Protein AF-A0A538FZG3-F1 (afdb_monomer_lite)

Structure (mmCIF, N/CA/C/O backbone):
data_AF-A0A538FZG3-F1
#
_entry.id   AF-A0A538FZG3-F1
#
loop_
_atom_site.group_PDB
_atom_site.id
_atom_site.type_symbol
_atom_site.label_atom_id
_atom_site.label_alt_id
_atom_site.label_comp_id
_atom_site.label_asym_id
_atom_site.label_entity_id
_atom_site.label_seq_id
_atom_site.pdbx_PDB_ins_code
_atom_site.Cartn_x
_atom_site.Cartn_y
_atom_site.Cartn_z
_atom_site.occupancy
_atom_site.B_iso_or_equiv
_atom_site.auth_seq_id
_atom_site.auth_comp_id
_atom_site.auth_asym_id
_atom_site.auth_atom_id
_atom_site.pdbx_PDB_model_num
ATOM 1 N N . MET A 1 1 ? -12.411 -1.415 14.608 1.00 64.12 1 MET A N 1
ATOM 2 C CA . MET A 1 1 ? -12.842 -2.679 13.940 1.00 64.12 1 MET A CA 1
ATOM 3 C C . MET A 1 1 ? -12.489 -3.867 14.837 1.00 64.12 1 MET A C 1
ATOM 5 O O . MET A 1 1 ? -11.508 -3.760 15.554 1.00 64.12 1 MET A O 1
ATOM 9 N N . LYS A 1 2 ? -13.262 -4.971 14.871 1.00 76.75 2 LYS A N 1
ATOM 10 C CA . LYS A 1 2 ? -12.843 -6.173 15.635 1.00 76.75 2 LYS A CA 1
ATOM 11 C C . LYS A 1 2 ? -11.538 -6.731 15.043 1.00 76.75 2 LYS A C 1
ATOM 13 O O . LYS A 1 2 ? -11.378 -6.663 13.828 1.00 76.75 2 LYS A O 1
ATOM 18 N N . GLY A 1 3 ? -10.659 -7.302 15.873 1.00 81.69 3 GLY A N 1
ATOM 19 C CA . GLY A 1 3 ? -9.331 -7.783 15.456 1.00 81.69 3 GLY A CA 1
ATOM 20 C C . GLY A 1 3 ? -9.338 -8.670 14.204 1.00 81.69 3 GLY A C 1
ATOM 21 O O . GLY A 1 3 ? -8.579 -8.402 13.280 1.00 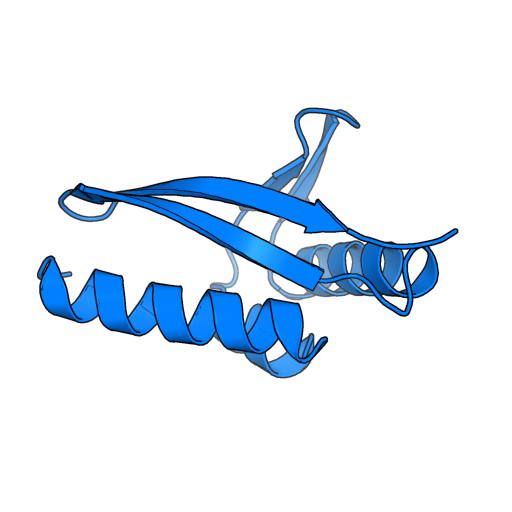81.69 3 GLY A O 1
ATOM 22 N N . ASP A 1 4 ? -10.255 -9.637 14.124 1.00 87.38 4 ASP A N 1
ATOM 23 C CA . ASP A 1 4 ? -10.344 -10.556 12.977 1.00 87.38 4 ASP A CA 1
ATOM 24 C C . ASP A 1 4 ? -10.735 -9.842 11.672 1.00 87.38 4 ASP A C 1
ATOM 26 O O . ASP A 1 4 ? -10.143 -10.077 10.625 1.00 87.38 4 ASP A O 1
ATOM 30 N N . ALA A 1 5 ? -11.671 -8.891 11.729 1.00 91.50 5 ALA A N 1
ATOM 31 C CA . ALA A 1 5 ? -12.063 -8.116 10.550 1.00 91.50 5 ALA A CA 1
ATOM 32 C C . ALA A 1 5 ? -10.937 -7.175 10.078 1.00 91.50 5 ALA A C 1
ATOM 34 O O . ALA A 1 5 ? -10.788 -6.924 8.884 1.00 91.50 5 ALA A O 1
ATOM 35 N N . LEU A 1 6 ? -10.123 -6.663 11.010 1.00 94.12 6 LEU A N 1
ATOM 36 C CA . LEU A 1 6 ? -8.953 -5.852 10.674 1.00 94.12 6 LEU A CA 1
ATOM 37 C C . LEU A 1 6 ? -7.831 -6.712 10.069 1.00 94.12 6 LEU A C 1
ATOM 39 O O . LEU A 1 6 ? -7.146 -6.243 9.163 1.00 94.12 6 LEU A O 1
ATOM 43 N N . GLN A 1 7 ? -7.678 -7.963 10.515 1.00 94.06 7 GLN A N 1
ATOM 44 C CA . GLN A 1 7 ? -6.780 -8.940 9.889 1.00 94.06 7 GLN A CA 1
ATOM 45 C C . GLN A 1 7 ? -7.173 -9.169 8.428 1.00 94.06 7 GLN A C 1
ATOM 47 O O . GLN A 1 7 ? -6.362 -8.914 7.544 1.00 94.06 7 GLN A O 1
ATOM 52 N N . GLU A 1 8 ? -8.434 -9.526 8.171 1.00 95.12 8 GLU A N 1
ATOM 53 C CA . GLU A 1 8 ? -8.944 -9.762 6.812 1.00 95.12 8 GLU A CA 1
ATOM 54 C C . GLU A 1 8 ? -8.783 -8.538 5.897 1.00 95.12 8 GLU A C 1
ATOM 56 O O . GLU A 1 8 ? -8.450 -8.664 4.716 1.00 95.12 8 GLU A O 1
ATOM 61 N N . PHE A 1 9 ? -9.013 -7.336 6.433 1.00 96.38 9 PHE A N 1
ATOM 62 C CA . PHE A 1 9 ? -8.821 -6.096 5.687 1.00 96.38 9 PHE A CA 1
ATOM 63 C C . PHE A 1 9 ? -7.357 -5.894 5.283 1.00 96.38 9 PHE A C 1
ATOM 65 O O . PHE A 1 9 ? -7.079 -5.567 4.129 1.00 96.38 9 PHE A O 1
ATOM 72 N N . ILE A 1 10 ? -6.422 -6.107 6.211 1.00 96.75 10 ILE A N 1
ATOM 73 C CA . ILE A 1 10 ? -4.995 -5.947 5.928 1.00 96.75 10 ILE A CA 1
ATOM 74 C C . ILE A 1 10 ? -4.453 -7.057 5.025 1.00 96.75 10 ILE A C 1
ATOM 76 O O . ILE A 1 10 ? -3.591 -6.779 4.195 1.00 96.75 10 ILE A O 1
ATOM 80 N N . ASP A 1 11 ? -4.978 -8.277 5.107 1.00 96.44 11 ASP A N 1
ATOM 81 C CA . ASP A 1 11 ? -4.593 -9.348 4.184 1.00 96.44 11 ASP A CA 1
ATOM 82 C C . ASP A 1 11 ? -4.967 -8.982 2.742 1.00 96.44 11 ASP A C 1
ATOM 84 O O . ASP A 1 11 ? -4.119 -9.018 1.853 1.00 96.44 11 ASP A O 1
ATOM 88 N N . ARG A 1 12 ? -6.184 -8.467 2.524 1.00 98.12 12 ARG A N 1
ATOM 89 C CA . ARG A 1 12 ? -6.582 -7.910 1.220 1.00 98.12 12 ARG A CA 1
ATOM 90 C C . ARG A 1 12 ? -5.723 -6.727 0.779 1.00 98.12 12 ARG A C 1
ATOM 92 O O . ARG A 1 12 ? -5.475 -6.566 -0.415 1.00 98.12 12 ARG A O 1
ATOM 99 N N . TYR A 1 13 ? -5.305 -5.879 1.716 1.00 98.25 13 TYR A N 1
ATOM 100 C CA . TYR A 1 13 ? -4.421 -4.754 1.423 1.00 98.25 13 TYR A CA 1
ATOM 101 C C . TYR A 1 13 ? -3.051 -5.236 0.931 1.00 98.25 13 TYR A C 1
ATOM 103 O O . TYR A 1 13 ? -2.563 -4.760 -0.093 1.00 98.25 13 TYR A O 1
ATOM 111 N N . ASN A 1 14 ? -2.476 -6.240 1.591 1.00 98.12 14 ASN A N 1
ATOM 112 C CA . ASN A 1 14 ? -1.227 -6.877 1.176 1.00 98.12 14 ASN A CA 1
ATOM 113 C C . ASN A 1 14 ? -1.337 -7.562 -0.189 1.00 98.12 14 ASN A C 1
ATOM 115 O O . ASN A 1 14 ? -0.427 -7.438 -1.011 1.00 98.12 14 ASN A O 1
ATOM 119 N N . ASP A 1 15 ? -2.449 -8.251 -0.449 1.00 98.44 15 ASP A N 1
ATOM 120 C CA . ASP A 1 15 ? -2.699 -8.886 -1.743 1.00 98.44 15 ASP A CA 1
ATOM 121 C C . ASP A 1 15 ? -2.728 -7.849 -2.873 1.00 98.44 15 ASP A C 1
ATOM 123 O O . ASP A 1 15 ? -2.116 -8.061 -3.919 1.00 98.44 15 ASP A O 1
ATOM 127 N N . ALA A 1 16 ? -3.361 -6.691 -2.651 1.00 98.75 16 ALA A N 1
ATOM 128 C CA . ALA A 1 16 ? -3.392 -5.602 -3.628 1.00 98.75 16 ALA A CA 1
ATOM 129 C C . ALA A 1 16 ? -1.992 -5.021 -3.904 1.00 98.75 16 ALA A C 1
ATOM 131 O O . ALA A 1 16 ? -1.650 -4.761 -5.058 1.00 98.75 16 ALA A O 1
ATOM 132 N N . TRP A 1 17 ? -1.152 -4.887 -2.870 1.00 98.50 17 TRP A N 1
ATOM 133 C CA . TRP A 1 17 ? 0.257 -4.505 -3.031 1.00 98.50 17 TRP A CA 1
ATOM 134 C C . TRP A 1 17 ? 1.050 -5.511 -3.856 1.00 98.50 17 TRP A C 1
ATOM 136 O O . TRP A 1 17 ? 1.773 -5.106 -4.761 1.00 98.50 17 TRP A O 1
ATOM 146 N N . ASN A 1 18 ? 0.894 -6.807 -3.595 1.00 98.38 18 ASN A N 1
ATOM 147 C CA . ASN A 1 18 ? 1.588 -7.854 -4.345 1.00 98.38 18 ASN A CA 1
ATOM 148 C C . ASN A 1 18 ? 1.057 -8.041 -5.774 1.00 98.38 18 ASN A C 1
ATOM 150 O O . ASN A 1 18 ? 1.806 -8.486 -6.640 1.00 98.38 18 ASN A O 1
ATOM 154 N N . ALA A 1 19 ? -0.201 -7.682 -6.035 1.00 98.38 19 ALA A N 1
ATOM 155 C CA . ALA A 1 19 ? -0.797 -7.664 -7.371 1.00 98.38 19 ALA A CA 1
ATOM 156 C C . ALA A 1 19 ? -0.505 -6.373 -8.162 1.00 98.38 19 ALA A C 1
ATOM 158 O O . ALA A 1 19 ? -0.909 -6.268 -9.319 1.00 98.38 19 ALA A O 1
ATOM 159 N N . HIS A 1 20 ? 0.164 -5.394 -7.541 1.00 98.44 20 HIS A N 1
ATOM 160 C CA . HIS A 1 20 ? 0.406 -4.050 -8.084 1.00 98.44 20 HIS A CA 1
ATOM 161 C C . HIS A 1 20 ? -0.890 -3.318 -8.476 1.00 98.44 20 HIS A C 1
ATOM 163 O O . HIS A 1 20 ? -0.911 -2.468 -9.369 1.00 98.44 20 HIS A O 1
ATOM 169 N N . ASP A 1 21 ? -1.988 -3.626 -7.784 1.00 98.75 21 ASP A N 1
ATOM 170 C CA . ASP A 1 21 ? -3.307 -3.055 -8.045 1.00 98.75 21 ASP A CA 1
ATOM 171 C C . ASP A 1 21 ? -3.476 -1.739 -7.274 1.00 98.75 21 ASP A C 1
ATOM 173 O O . ASP A 1 21 ? -4.014 -1.680 -6.164 1.00 98.75 21 ASP A O 1
ATOM 177 N N . VAL A 1 22 ? -2.975 -0.658 -7.875 1.00 98.62 22 VAL A N 1
ATOM 178 C CA . VAL A 1 22 ? -3.034 0.692 -7.294 1.00 98.62 22 VAL A CA 1
ATOM 179 C C . VAL A 1 22 ? -4.470 1.128 -7.022 1.00 98.62 22 VAL A C 1
ATOM 181 O O . VAL A 1 22 ? -4.731 1.774 -6.008 1.00 98.62 22 VAL A O 1
ATOM 184 N N . GLU A 1 23 ? -5.406 0.780 -7.902 1.00 98.50 23 GLU A N 1
ATOM 185 C CA . GLU A 1 23 ? -6.802 1.186 -7.752 1.00 98.50 23 GLU A CA 1
ATOM 186 C C . GLU A 1 23 ? -7.442 0.483 -6.550 1.00 98.50 23 GLU A C 1
ATOM 188 O O . GLU A 1 23 ? -8.110 1.137 -5.743 1.00 98.50 23 GLU A O 1
ATOM 193 N N . ALA A 1 24 ? -7.167 -0.812 -6.354 1.00 98.62 24 ALA A N 1
ATOM 194 C CA . ALA A 1 24 ? -7.600 -1.530 -5.159 1.00 98.62 24 ALA A CA 1
ATOM 195 C C . ALA A 1 24 ? -6.988 -0.942 -3.878 1.00 98.62 24 ALA A C 1
ATOM 197 O O . ALA A 1 24 ? -7.722 -0.710 -2.913 1.00 98.62 24 ALA A O 1
ATOM 198 N N . ILE A 1 25 ? -5.680 -0.647 -3.867 1.00 98.69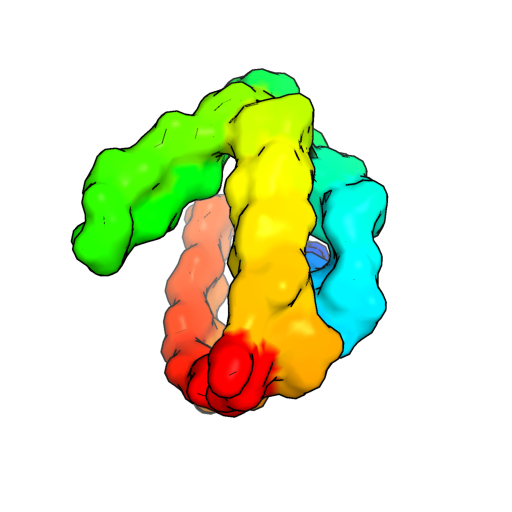 25 ILE A N 1
ATOM 199 C CA . ILE A 1 25 ? -5.011 -0.025 -2.711 1.00 98.69 25 ILE A CA 1
ATOM 200 C C . ILE A 1 25 ? -5.676 1.312 -2.363 1.00 98.69 25 ILE A C 1
ATOM 202 O O . ILE A 1 25 ? -6.089 1.538 -1.225 1.00 98.69 25 ILE A O 1
ATOM 206 N N . VAL A 1 26 ? -5.836 2.194 -3.349 1.00 98.50 26 VAL A N 1
ATOM 207 C CA . VAL A 1 26 ? -6.398 3.535 -3.152 1.00 98.50 26 VAL A CA 1
ATOM 208 C C . VAL A 1 26 ? -7.872 3.485 -2.731 1.00 98.50 26 VAL A C 1
ATOM 210 O O . VAL A 1 26 ? -8.306 4.316 -1.927 1.00 98.50 26 VAL A O 1
ATOM 213 N N . ALA A 1 27 ? -8.644 2.500 -3.199 1.00 98.38 27 ALA A N 1
ATOM 214 C CA . ALA A 1 27 ? -10.030 2.294 -2.774 1.00 98.38 27 ALA A CA 1
ATOM 215 C C . ALA A 1 27 ? -10.159 1.947 -1.277 1.00 98.38 27 ALA A C 1
ATOM 217 O O . ALA A 1 27 ? -11.200 2.220 -0.675 1.00 98.38 27 ALA A O 1
ATOM 218 N N . MET A 1 28 ? -9.108 1.388 -0.667 1.00 98.25 28 MET A N 1
ATOM 219 C CA . MET A 1 28 ? -9.035 1.097 0.771 1.00 98.25 28 MET A CA 1
ATOM 220 C C . MET A 1 28 ? -8.612 2.305 1.623 1.00 98.25 28 MET A C 1
ATOM 222 O O . MET A 1 28 ? -8.732 2.255 2.846 1.00 98.25 28 MET A O 1
ATOM 226 N N . HIS A 1 29 ? -8.190 3.411 1.002 1.00 98.38 29 HIS A N 1
ATOM 227 C CA . HIS A 1 29 ? -7.886 4.668 1.684 1.00 98.38 29 HIS A CA 1
ATOM 228 C C . HIS A 1 29 ? -9.096 5.608 1.760 1.00 98.38 29 HIS A C 1
ATOM 230 O O . HIS A 1 29 ? -10.008 5.587 0.929 1.00 98.38 29 HIS A O 1
ATOM 236 N N . THR A 1 30 ? -9.086 6.490 2.754 1.00 98.06 30 THR A N 1
ATOM 237 C CA . THR A 1 30 ? -10.005 7.625 2.920 1.00 98.06 30 THR A CA 1
ATOM 238 C C . THR A 1 30 ? -9.427 8.906 2.303 1.00 98.06 30 THR A C 1
ATOM 240 O O . THR A 1 30 ? -8.270 8.952 1.885 1.00 98.06 30 THR A O 1
ATOM 243 N N . GLY A 1 31 ? -10.236 9.969 2.213 1.00 97.69 31 GLY A N 1
ATOM 244 C CA . GLY A 1 31 ? -9.783 11.265 1.682 1.00 97.69 31 GLY A CA 1
ATOM 245 C C . GLY A 1 31 ? -8.723 11.960 2.547 1.00 97.69 31 GLY A C 1
ATOM 246 O O . GLY A 1 31 ? -7.969 12.777 2.037 1.00 97.69 31 GLY A O 1
ATOM 247 N N . ASP A 1 32 ? -8.651 11.598 3.825 1.00 98.31 32 ASP A N 1
ATOM 248 C CA . ASP A 1 32 ? -7.728 12.102 4.844 1.00 98.31 32 ASP A CA 1
ATOM 249 C C . ASP A 1 32 ? -6.644 11.083 5.237 1.00 98.31 32 ASP A C 1
ATOM 251 O O . ASP A 1 32 ? -5.885 11.319 6.174 1.00 98.31 32 ASP A O 1
ATOM 255 N N . SER A 1 33 ? -6.549 9.952 4.529 1.00 98.44 33 SER A N 1
ATOM 256 C CA . SER A 1 33 ? -5.471 8.986 4.746 1.00 98.44 33 SER A CA 1
ATOM 257 C C . SER A 1 33 ? -4.103 9.618 4.505 1.00 98.44 33 SER A C 1
ATOM 259 O O . SER A 1 33 ? -3.939 10.425 3.590 1.00 98.44 33 SER A O 1
ATOM 261 N N . VAL A 1 34 ? -3.111 9.191 5.283 1.00 98.50 34 VAL A N 1
ATOM 262 C CA . VAL A 1 34 ? -1.718 9.625 5.155 1.00 98.50 34 VAL A CA 1
ATOM 263 C C . VAL A 1 34 ? -0.846 8.406 4.874 1.00 98.50 34 VAL A C 1
ATOM 265 O O . VAL A 1 34 ? -0.897 7.425 5.614 1.00 98.50 34 VAL A O 1
ATOM 268 N N . PHE A 1 35 ? -0.049 8.474 3.810 1.00 98.12 35 PHE A N 1
ATOM 269 C CA . PHE A 1 35 ? 1.025 7.527 3.524 1.00 98.12 35 PHE A CA 1
ATOM 270 C C . PHE A 1 35 ? 2.363 8.244 3.694 1.00 98.12 35 PHE A C 1
ATOM 272 O O . PHE A 1 35 ? 2.720 9.114 2.894 1.00 98.12 35 PHE A O 1
ATOM 279 N N . GLU A 1 36 ? 3.084 7.887 4.752 1.00 97.94 36 GLU A N 1
ATOM 280 C CA . GLU A 1 36 ? 4.384 8.458 5.088 1.00 97.94 36 GLU A CA 1
ATOM 281 C C . GLU A 1 36 ? 5.489 7.420 4.878 1.00 97.94 36 GLU A C 1
ATOM 283 O O . GLU A 1 36 ? 5.432 6.309 5.409 1.00 97.94 36 GLU A O 1
ATOM 288 N N . ASN A 1 37 ? 6.509 7.787 4.102 1.00 94.56 37 ASN A N 1
ATOM 289 C CA . ASN A 1 37 ? 7.711 6.985 3.925 1.00 94.56 37 ASN A CA 1
ATOM 290 C C . ASN A 1 37 ? 8.850 7.600 4.740 1.00 94.56 37 ASN A C 1
ATOM 292 O O . ASN A 1 37 ? 9.482 8.566 4.323 1.00 94.56 37 ASN A O 1
ATOM 296 N N . HIS A 1 38 ? 9.164 7.002 5.886 1.00 93.69 38 HIS A N 1
ATOM 297 C CA . HIS A 1 38 ? 10.211 7.516 6.771 1.00 93.69 38 HIS A CA 1
ATOM 298 C C . HIS A 1 38 ? 11.649 7.358 6.234 1.00 93.69 38 HIS A C 1
ATOM 300 O O . HIS A 1 38 ? 12.564 7.940 6.810 1.00 93.69 38 HIS A O 1
ATOM 306 N N . VAL A 1 39 ? 11.881 6.591 5.159 1.00 90.19 39 VAL A N 1
ATOM 307 C CA . VAL A 1 39 ? 13.208 6.496 4.516 1.00 90.19 39 VAL A CA 1
ATOM 308 C C . VAL A 1 39 ? 13.468 7.714 3.632 1.00 90.19 39 VAL A C 1
ATOM 310 O O . VAL A 1 39 ? 14.574 8.250 3.647 1.00 90.19 39 VAL A O 1
ATOM 313 N N . THR A 1 40 ? 12.465 8.152 2.867 1.00 90.69 40 THR A N 1
ATOM 314 C CA . THR A 1 40 ? 12.585 9.317 1.973 1.00 90.69 40 THR A CA 1
ATOM 315 C C . THR A 1 40 ? 12.161 10.626 2.642 1.00 90.69 40 THR A C 1
ATOM 317 O O . THR A 1 40 ? 12.618 11.690 2.236 1.00 90.69 40 THR A O 1
ATOM 320 N N . GLY A 1 41 ? 11.332 10.555 3.689 1.00 94.44 41 GLY A N 1
ATOM 321 C CA . GLY A 1 41 ? 10.702 11.708 4.338 1.00 94.44 41 GLY A CA 1
ATOM 322 C C . GLY A 1 41 ? 9.428 12.190 3.637 1.00 94.44 41 GLY A C 1
ATOM 323 O O . GLY A 1 41 ? 8.884 13.224 4.021 1.00 94.44 41 GLY A O 1
ATOM 324 N N . ASP A 1 42 ? 8.951 11.471 2.617 1.00 95.44 42 ASP A N 1
ATOM 325 C CA . ASP A 1 42 ? 7.766 11.867 1.855 1.00 95.44 42 ASP A CA 1
ATOM 326 C C . ASP A 1 42 ? 6.481 11.624 2.649 1.00 95.44 42 ASP A C 1
ATOM 328 O O . ASP A 1 42 ? 6.282 10.554 3.231 1.00 95.44 42 ASP A O 1
ATOM 332 N N . VAL A 1 43 ? 5.566 12.593 2.589 1.00 98.12 43 VAL A N 1
ATOM 333 C CA . VAL A 1 43 ? 4.222 12.514 3.173 1.00 98.12 43 VAL A CA 1
ATOM 334 C C . VAL A 1 43 ? 3.198 12.765 2.072 1.00 98.12 43 VAL A C 1
ATOM 336 O O . VAL A 1 43 ? 3.187 13.832 1.462 1.00 98.12 43 VAL A O 1
ATOM 339 N N . ASN A 1 44 ? 2.324 11.788 1.833 1.00 98.44 44 ASN A N 1
ATOM 340 C CA . ASN A 1 44 ? 1.283 11.848 0.808 1.00 98.44 44 ASN A CA 1
ATOM 341 C C . ASN A 1 44 ? -0.092 11.779 1.469 1.00 98.44 44 ASN A C 1
ATOM 343 O O . ASN A 1 44 ? -0.384 10.823 2.191 1.00 98.44 44 ASN A O 1
ATOM 347 N N . VAL A 1 45 ? -0.938 12.780 1.220 1.00 98.56 45 VAL A N 1
ATOM 348 C CA . VAL A 1 45 ? -2.255 12.904 1.856 1.00 98.56 45 VAL A CA 1
ATOM 349 C C . VAL A 1 45 ? -3.368 12.721 0.833 1.00 98.56 45 VAL A C 1
ATOM 351 O O . VAL A 1 45 ? -3.415 13.386 -0.203 1.00 98.56 45 VAL A O 1
ATOM 354 N N . GLY A 1 46 ? -4.299 11.832 1.163 1.00 98.44 46 GLY A N 1
ATOM 355 C CA . GLY A 1 46 ? -5.463 11.521 0.352 1.00 98.44 46 GLY A CA 1
ATOM 356 C C . GLY A 1 46 ? -5.158 10.624 -0.847 1.00 98.44 46 GLY A C 1
ATOM 357 O O . GLY A 1 46 ? -4.023 10.439 -1.286 1.00 98.44 46 GLY A O 1
ATOM 358 N N . ARG A 1 47 ? -6.233 10.054 -1.391 1.00 98.50 47 ARG A N 1
ATOM 359 C CA . ARG A 1 47 ? -6.216 9.018 -2.437 1.00 98.50 47 ARG A CA 1
ATOM 360 C C . ARG A 1 47 ? -5.340 9.345 -3.647 1.00 98.50 47 ARG A C 1
ATOM 362 O O . ARG A 1 47 ? -4.635 8.471 -4.138 1.00 98.50 47 ARG A O 1
ATOM 369 N N . GLU A 1 48 ? -5.383 10.587 -4.123 1.00 98.25 4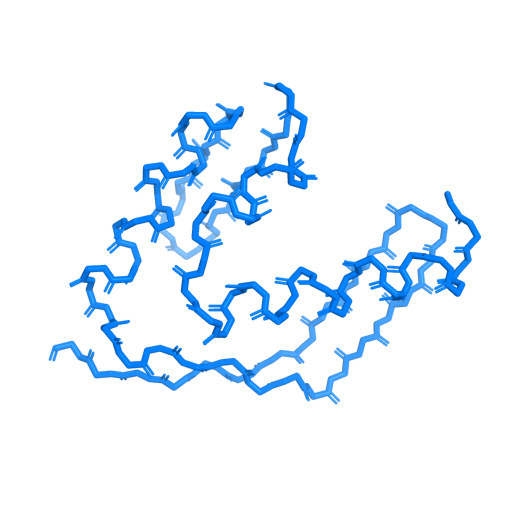8 GLU A N 1
ATOM 370 C CA . GLU A 1 48 ? -4.653 11.005 -5.323 1.00 98.25 48 GLU A CA 1
ATOM 371 C C . GLU A 1 48 ? -3.134 10.977 -5.111 1.00 98.25 48 GLU A C 1
ATOM 373 O O . GLU A 1 48 ? -2.416 10.341 -5.886 1.00 98.25 48 GLU A O 1
ATOM 378 N N . GLN A 1 49 ? -2.649 11.608 -4.035 1.00 98.56 49 GLN A N 1
ATOM 379 C CA . GLN A 1 49 ? -1.218 11.663 -3.727 1.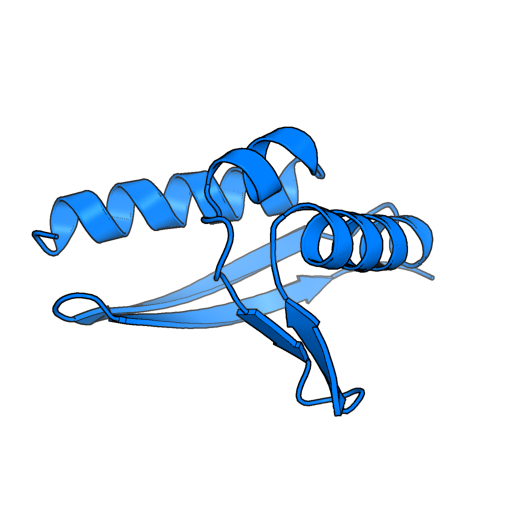00 98.56 49 GLN A CA 1
ATOM 380 C C . GLN A 1 49 ? -0.683 10.273 -3.381 1.00 98.56 49 GLN A C 1
ATOM 382 O O . GLN A 1 49 ? 0.359 9.873 -3.895 1.00 98.56 49 GLN A O 1
ATOM 387 N N . ILE A 1 50 ? -1.436 9.504 -2.586 1.00 98.69 50 ILE A N 1
ATOM 388 C CA . ILE A 1 50 ? -1.092 8.117 -2.251 1.00 98.69 50 ILE A CA 1
ATOM 389 C C . ILE A 1 50 ? -0.977 7.277 -3.529 1.00 98.69 50 ILE A C 1
ATOM 391 O O . ILE A 1 50 ? 0.046 6.636 -3.754 1.00 98.69 50 ILE A O 1
ATOM 395 N N . GLY A 1 51 ? -1.971 7.332 -4.420 1.00 98.50 51 GLY A N 1
ATOM 396 C CA . GLY A 1 51 ? -1.931 6.596 -5.684 1.00 98.50 51 GLY A CA 1
ATOM 397 C C . GLY A 1 51 ? -0.761 7.006 -6.582 1.00 98.50 51 GLY A C 1
ATOM 398 O O . GLY A 1 51 ? -0.143 6.153 -7.218 1.00 98.50 51 GLY A O 1
ATOM 399 N N . SER A 1 52 ? -0.423 8.299 -6.627 1.00 98.44 52 SER A N 1
ATOM 400 C CA . SER A 1 52 ? 0.747 8.792 -7.364 1.00 98.44 52 SER A CA 1
ATOM 401 C C . SER A 1 52 ? 2.058 8.240 -6.799 1.00 98.44 52 SER A C 1
ATOM 403 O O . SER A 1 52 ? 2.896 7.765 -7.565 1.00 98.44 52 SER A O 1
ATOM 405 N N . ALA A 1 53 ? 2.225 8.254 -5.475 1.00 98.12 53 ALA A N 1
ATOM 406 C CA . ALA A 1 53 ? 3.416 7.726 -4.817 1.00 98.12 53 ALA A CA 1
ATOM 407 C C . ALA A 1 53 ? 3.585 6.220 -5.069 1.00 98.12 53 ALA A C 1
ATOM 409 O O . ALA A 1 53 ? 4.665 5.771 -5.451 1.00 98.12 53 ALA A O 1
ATOM 410 N N . ILE A 1 54 ? 2.504 5.447 -4.938 1.00 98.19 54 ILE A N 1
ATOM 411 C CA . ILE A 1 54 ? 2.523 3.993 -5.150 1.00 98.19 54 ILE A CA 1
ATOM 412 C C . ILE A 1 54 ? 2.832 3.646 -6.613 1.00 98.19 54 ILE A C 1
ATOM 414 O O . ILE A 1 54 ? 3.671 2.783 -6.867 1.00 98.19 54 ILE A O 1
ATOM 418 N N . ARG A 1 55 ? 2.242 4.356 -7.590 1.00 98.38 55 ARG A N 1
ATOM 419 C CA . ARG A 1 55 ? 2.620 4.208 -9.012 1.00 98.38 55 ARG A CA 1
ATOM 420 C C . ARG A 1 55 ? 4.104 4.477 -9.241 1.00 98.38 55 ARG A C 1
ATOM 422 O O . ARG A 1 55 ? 4.734 3.765 -10.019 1.00 98.38 55 ARG A O 1
ATOM 429 N N . GLY A 1 56 ? 4.661 5.475 -8.555 1.00 96.94 56 GLY A N 1
ATOM 430 C CA . GLY A 1 56 ? 6.095 5.752 -8.569 1.00 96.94 56 GLY A CA 1
ATOM 431 C C . GLY A 1 56 ? 6.917 4.559 -8.078 1.00 96.94 56 GLY A C 1
ATOM 432 O O . GLY A 1 56 ? 7.847 4.146 -8.764 1.00 96.94 56 GLY A O 1
ATOM 4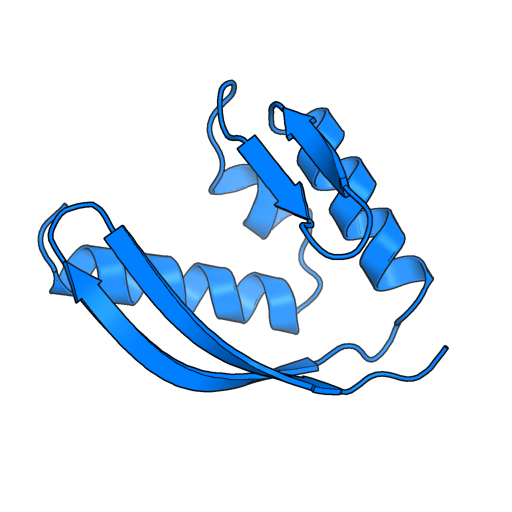33 N N . ILE A 1 57 ? 6.533 3.956 -6.949 1.00 96.25 57 ILE A N 1
ATOM 434 C CA . ILE A 1 57 ? 7.205 2.769 -6.393 1.00 96.25 57 ILE A CA 1
ATOM 435 C C . ILE A 1 57 ? 7.205 1.610 -7.400 1.00 96.25 57 ILE A C 1
ATOM 437 O O . ILE A 1 57 ? 8.266 1.052 -7.672 1.00 96.25 57 ILE A O 1
ATOM 441 N N . PHE A 1 58 ? 6.058 1.277 -7.999 1.00 97.44 58 PHE A N 1
ATOM 442 C CA . PHE A 1 58 ? 5.978 0.182 -8.978 1.00 97.44 58 PHE A CA 1
ATOM 443 C C . PHE A 1 58 ? 6.696 0.489 -10.295 1.00 97.44 58 PHE A C 1
ATOM 445 O O . PHE A 1 58 ? 7.221 -0.419 -10.932 1.00 97.44 58 PHE A O 1
ATOM 452 N N . SER A 1 59 ? 6.783 1.759 -10.700 1.00 96.94 59 SER A N 1
ATOM 453 C CA . SER A 1 59 ? 7.596 2.141 -11.860 1.00 96.94 59 SER A CA 1
ATOM 454 C C . SER A 1 59 ? 9.093 1.924 -11.624 1.00 96.94 59 SER A C 1
ATOM 456 O O . SER A 1 59 ? 9.825 1.725 -12.590 1.00 96.94 59 SER A O 1
ATOM 458 N N . VAL A 1 60 ? 9.544 2.024 -10.372 1.00 95.88 60 VAL A N 1
ATOM 459 C CA . VAL A 1 60 ? 10.944 1.833 -9.971 1.00 95.88 60 VAL A CA 1
ATOM 460 C C . VAL A 1 60 ? 11.251 0.356 -9.724 1.00 95.88 60 VAL A C 1
ATOM 462 O O . VAL A 1 60 ? 12.335 -0.096 -10.068 1.00 95.88 60 VAL A O 1
ATOM 465 N N . PHE A 1 61 ? 10.296 -0.395 -9.168 1.00 97.00 61 PHE A N 1
ATOM 466 C CA . PHE A 1 61 ? 10.418 -1.826 -8.885 1.00 97.00 61 PHE A CA 1
ATOM 467 C C . PHE A 1 61 ? 9.265 -2.620 -9.534 1.00 97.00 61 PHE A C 1
ATOM 469 O O . PHE A 1 61 ? 8.286 -2.947 -8.856 1.00 97.00 61 PHE A O 1
ATOM 476 N N . PRO A 1 62 ? 9.346 -2.948 -10.837 1.00 96.56 62 PRO A N 1
ATOM 477 C CA . PRO A 1 62 ? 8.243 -3.580 -11.571 1.00 96.56 62 PRO A CA 1
ATOM 478 C C . PRO A 1 62 ? 7.918 -5.014 -11.136 1.00 96.56 62 PRO A C 1
ATOM 480 O O . PRO A 1 62 ? 6.841 -5.520 -11.432 1.00 96.56 62 PRO A O 1
ATOM 483 N N . ASP A 1 63 ? 8.843 -5.686 -10.451 1.00 96.88 63 ASP A N 1
ATOM 484 C CA . ASP A 1 63 ? 8.705 -7.044 -9.914 1.00 96.88 63 ASP A CA 1
ATOM 485 C C . ASP A 1 63 ? 8.608 -7.062 -8.377 1.00 96.88 63 ASP A C 1
ATOM 487 O O . ASP A 1 63 ? 8.811 -8.106 -7.753 1.00 96.88 63 ASP A O 1
ATOM 491 N N . LEU A 1 64 ? 8.307 -5.909 -7.762 1.00 98.00 64 LEU A N 1
ATOM 492 C CA . LEU A 1 64 ? 8.238 -5.762 -6.312 1.00 98.00 64 LEU A CA 1
ATOM 493 C C . LEU A 1 64 ? 7.282 -6.778 -5.683 1.00 98.00 64 LEU A C 1
ATOM 495 O O . LEU A 1 64 ? 6.101 -6.833 -6.012 1.00 98.00 64 LEU A O 1
ATOM 499 N N . ASN A 1 65 ? 7.771 -7.537 -4.716 1.00 98.06 65 ASN A N 1
ATOM 500 C CA . ASN A 1 65 ? 6.969 -8.468 -3.942 1.00 98.06 65 ASN A CA 1
ATOM 501 C C . ASN A 1 65 ? 7.287 -8.340 -2.452 1.00 98.06 65 ASN A C 1
ATOM 503 O O . ASN A 1 65 ? 8.443 -8.164 -2.061 1.00 98.06 65 ASN A O 1
ATOM 507 N N . PHE A 1 66 ? 6.251 -8.445 -1.629 1.00 97.88 66 PHE A N 1
ATOM 508 C CA . PHE A 1 66 ? 6.301 -8.371 -0.180 1.00 97.88 66 PHE A CA 1
ATOM 509 C C . PHE A 1 66 ? 5.963 -9.727 0.438 1.00 97.88 66 PHE A C 1
ATOM 511 O O . PHE A 1 66 ? 4.855 -10.247 0.295 1.00 97.88 66 PHE A O 1
ATOM 518 N N . GLU A 1 67 ? 6.911 -10.259 1.202 1.00 97.06 67 GLU A N 1
ATOM 519 C CA . GLU A 1 67 ? 6.742 -11.439 2.045 1.00 97.06 67 GLU A CA 1
ATOM 520 C C . GLU A 1 67 ? 6.464 -10.986 3.486 1.00 97.06 67 GLU A C 1
ATOM 522 O O . GLU A 1 67 ? 7.346 -10.436 4.155 1.00 97.06 67 GLU A O 1
ATOM 527 N N . SER A 1 68 ? 5.238 -11.193 3.974 1.00 95.75 68 SER A N 1
ATOM 528 C CA . SER A 1 68 ? 4.881 -10.890 5.366 1.00 95.75 68 SER A CA 1
ATOM 529 C C . SER A 1 68 ? 5.503 -11.918 6.315 1.00 95.75 68 SER A C 1
ATOM 531 O O . SER A 1 68 ? 5.355 -13.123 6.124 1.00 95.75 68 SER A O 1
ATOM 533 N N . ARG A 1 69 ? 6.199 -11.447 7.356 1.00 96.31 69 ARG A N 1
ATOM 534 C CA . ARG A 1 69 ? 6.865 -12.290 8.365 1.00 96.31 69 ARG A CA 1
ATOM 535 C C . ARG A 1 69 ? 6.109 -12.317 9.686 1.00 96.31 69 ARG A C 1
ATOM 537 O O . ARG A 1 69 ? 6.028 -13.369 10.318 1.00 96.31 69 ARG A O 1
ATOM 544 N N . ARG A 1 70 ? 5.613 -11.165 10.149 1.00 95.81 70 ARG A N 1
ATOM 545 C CA . ARG A 1 70 ? 4.848 -11.031 11.402 1.00 95.81 70 ARG A CA 1
ATOM 546 C C . ARG A 1 70 ? 3.825 -9.913 11.289 1.00 95.81 70 ARG A C 1
ATOM 548 O O . ARG A 1 70 ? 4.116 -8.875 10.704 1.00 95.81 70 ARG A O 1
ATOM 555 N N . GLN A 1 71 ? 2.673 -10.104 11.922 1.00 95.12 71 GLN A N 1
ATOM 556 C CA . GLN A 1 71 ? 1.618 -9.103 12.023 1.00 95.12 71 GLN A CA 1
ATOM 557 C C . GLN A 1 71 ? 1.128 -9.004 13.465 1.00 95.12 71 GLN A C 1
ATOM 559 O O . GLN A 1 71 ? 0.833 -10.009 14.111 1.00 95.12 71 GLN A O 1
ATOM 564 N N . TYR A 1 72 ? 1.053 -7.778 13.972 1.00 95.44 72 TYR A N 1
ATOM 565 C CA . TYR A 1 72 ? 0.562 -7.468 15.306 1.00 95.44 72 TYR A CA 1
ATOM 566 C C . TYR A 1 72 ? -0.686 -6.607 15.162 1.00 95.44 72 TYR A C 1
ATOM 568 O O . TYR A 1 72 ? -0.610 -5.488 14.659 1.00 95.44 72 TYR A O 1
ATOM 576 N N . ILE A 1 73 ? -1.825 -7.134 15.610 1.00 94.50 73 ILE A N 1
ATOM 577 C CA . ILE A 1 73 ? -3.115 -6.446 15.527 1.00 94.50 73 ILE A CA 1
ATOM 578 C C . ILE A 1 73 ? -3.566 -6.017 16.912 1.00 94.50 73 ILE A C 1
ATOM 580 O O . ILE A 1 73 ? -3.551 -6.800 17.868 1.00 94.50 73 ILE A O 1
ATOM 584 N N . ARG A 1 74 ? -3.979 -4.761 17.008 1.00 91.62 74 ARG A N 1
ATOM 585 C CA . ARG A 1 74 ? -4.715 -4.179 18.128 1.00 91.62 74 ARG A CA 1
ATOM 586 C C . ARG A 1 74 ? -5.930 -3.445 17.575 1.00 91.62 74 ARG A C 1
ATOM 588 O O . ARG A 1 74 ? -6.098 -3.345 16.361 1.00 91.62 74 ARG A O 1
ATOM 595 N N . ASP A 1 75 ? -6.773 -2.950 18.470 1.00 89.06 75 ASP A N 1
ATOM 596 C CA . ASP A 1 75 ? -7.914 -2.133 18.073 1.00 89.06 75 ASP A CA 1
ATOM 597 C C . ASP A 1 75 ? -7.413 -0.931 17.262 1.00 89.06 75 ASP A C 1
ATOM 599 O O . ASP A 1 75 ? -6.628 -0.120 17.750 1.00 89.06 75 ASP A O 1
ATOM 603 N N . ASP A 1 76 ? -7.825 -0.889 15.995 1.00 90.06 76 ASP A N 1
ATOM 604 C CA . ASP A 1 76 ? -7.514 0.159 15.018 1.00 90.06 76 ASP A CA 1
ATOM 605 C C . ASP A 1 76 ? -6.012 0.376 14.721 1.00 90.06 76 ASP A C 1
ATOM 607 O O . ASP A 1 76 ? -5.632 1.397 14.152 1.00 90.06 76 ASP A O 1
ATOM 611 N N . LEU A 1 77 ? -5.151 -0.601 15.039 1.00 93.62 77 LEU A N 1
ATOM 612 C CA . LEU A 1 77 ? -3.720 -0.566 14.723 1.00 93.62 77 LEU A CA 1
ATOM 613 C C . LEU A 1 77 ? -3.234 -1.915 14.199 1.00 93.62 77 LEU A C 1
ATOM 615 O O . LEU A 1 77 ? -3.426 -2.956 14.833 1.00 93.62 77 LEU A O 1
ATOM 619 N N . VAL A 1 78 ? -2.498 -1.866 13.090 1.00 96.25 78 VAL A N 1
ATOM 620 C CA . VAL A 1 78 ? -1.730 -3.001 12.584 1.00 96.25 78 VAL A CA 1
ATOM 621 C C . VAL A 1 78 ? -0.276 -2.603 12.400 1.00 96.25 78 VAL A C 1
ATOM 623 O O . VAL A 1 78 ? 0.029 -1.563 11.826 1.00 96.25 78 VAL A O 1
ATOM 626 N N . VAL A 1 79 ? 0.622 -3.455 12.888 1.00 97.12 79 VAL A N 1
ATOM 627 C CA . VAL A 1 79 ? 2.062 -3.366 12.637 1.00 97.12 79 VAL A CA 1
ATOM 628 C C . VAL A 1 79 ? 2.489 -4.631 11.912 1.00 97.12 79 VAL A C 1
ATOM 630 O O . VAL A 1 79 ? 2.169 -5.733 12.363 1.00 97.12 79 VAL A O 1
ATOM 633 N N . GLN A 1 80 ? 3.217 -4.485 10.807 1.00 96.88 80 GLN A N 1
ATOM 634 C CA . GLN A 1 80 ? 3.712 -5.610 10.019 1.00 96.88 80 GLN A CA 1
ATOM 635 C C . GLN A 1 80 ? 5.223 -5.557 9.843 1.00 96.88 80 GLN A C 1
ATOM 637 O O . GLN A 1 80 ? 5.802 -4.524 9.519 1.00 96.88 80 GLN A O 1
ATOM 642 N N . GLU A 1 81 ? 5.847 -6.714 10.023 1.00 98.06 81 GLU A N 1
ATOM 643 C CA . GLU A 1 81 ? 7.209 -6.976 9.588 1.00 98.06 81 GLU A CA 1
ATOM 644 C C . GLU A 1 81 ? 7.148 -7.721 8.259 1.00 98.06 81 GLU A C 1
ATOM 646 O O . GLU A 1 81 ? 6.583 -8.813 8.189 1.00 98.06 81 GLU A O 1
ATOM 651 N N . TRP A 1 82 ? 7.771 -7.172 7.224 1.00 97.69 82 TRP A N 1
ATOM 652 C CA . TRP A 1 82 ? 7.820 -7.776 5.895 1.00 97.69 82 TRP A CA 1
ATOM 653 C C . TRP A 1 82 ? 9.244 -7.769 5.336 1.00 97.69 82 TRP A C 1
ATOM 655 O O . TRP A 1 82 ? 10.168 -7.187 5.917 1.00 97.69 82 TRP A O 1
ATOM 665 N N . THR A 1 83 ? 9.429 -8.473 4.226 1.00 97.75 83 THR A N 1
ATOM 666 C CA . THR A 1 83 ? 10.622 -8.421 3.382 1.00 97.75 83 THR A CA 1
ATOM 667 C C . THR A 1 83 ? 10.182 -8.078 1.966 1.00 97.75 83 THR A C 1
ATOM 669 O O . THR A 1 83 ? 9.405 -8.818 1.373 1.00 97.75 83 THR A O 1
ATOM 672 N N . ALA A 1 84 ? 10.676 -6.958 1.436 1.00 96.38 84 ALA A N 1
ATOM 673 C CA . ALA A 1 84 ? 10.457 -6.567 0.049 1.00 96.38 84 ALA A CA 1
ATOM 674 C C . ALA A 1 84 ? 11.584 -7.101 -0.839 1.00 96.38 84 ALA A C 1
ATOM 676 O O . ALA A 1 84 ? 12.757 -7.067 -0.454 1.00 96.38 84 ALA A O 1
ATOM 677 N N . ARG A 1 85 ? 11.232 -7.579 -2.030 1.00 97.38 85 ARG A N 1
ATOM 678 C CA . ARG A 1 85 ? 12.161 -8.038 -3.066 1.00 97.38 85 ARG A CA 1
ATOM 679 C C . ARG A 1 85 ? 11.755 -7.392 -4.379 1.00 97.38 85 ARG A C 1
ATOM 681 O O . ARG A 1 85 ? 10.591 -7.474 -4.739 1.00 97.38 85 ARG A O 1
ATOM 688 N N . GLY A 1 86 ? 12.697 -6.771 -5.070 1.00 95.25 86 GLY A N 1
ATOM 689 C CA . GLY A 1 86 ? 12.467 -6.175 -6.379 1.00 95.25 86 GLY A CA 1
ATOM 690 C C . GLY A 1 86 ? 13.782 -5.774 -7.033 1.00 95.25 86 GLY A C 1
ATOM 691 O O . GLY A 1 86 ? 14.817 -5.683 -6.363 1.00 95.25 86 GLY A O 1
ATOM 692 N N . THR A 1 87 ? 13.733 -5.553 -8.336 1.00 93.88 87 THR A N 1
ATOM 693 C CA . THR A 1 87 ? 14.830 -5.088 -9.179 1.00 93.88 87 THR A CA 1
ATOM 694 C C . THR A 1 87 ? 14.511 -3.695 -9.723 1.00 93.88 87 THR A C 1
ATOM 696 O O . THR A 1 87 ? 13.352 -3.376 -9.977 1.00 93.88 87 THR A O 1
ATOM 699 N N . HIS A 1 88 ? 15.545 -2.854 -9.830 1.00 80.69 88 HIS A N 1
ATOM 700 C CA . HIS A 1 88 ? 15.500 -1.490 -10.368 1.00 80.69 88 HIS A CA 1
ATOM 701 C C . HIS A 1 88 ? 16.316 -1.438 -11.663 1.00 80.69 88 HIS A C 1
ATOM 703 O O . HIS A 1 88 ? 17.360 -2.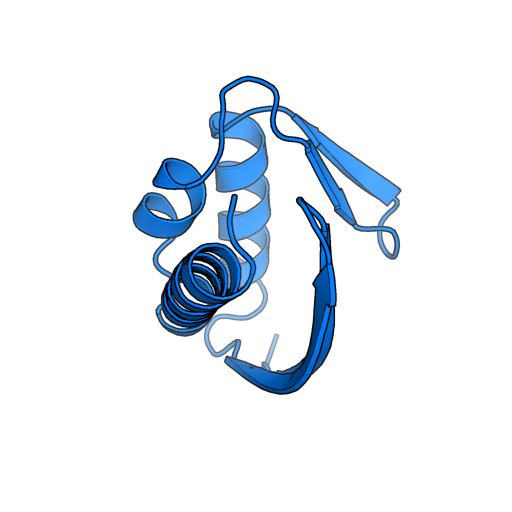129 -11.717 1.00 80.69 88 HIS A O 1
#

Secondary structure (DSSP, 8-state):
--HHHHHHHHHHHHHHHHTT-HHHHHHTS-TT-EEEETTTTEEEEHHHHHHHHHHHHHHH-TT-EEEEEEEEEETTEEEEEEEEE---

Radius of gyration: 13.13 Å; chains: 1; bounding box: 28×25×30 Å

pLDDT: mean 95.69, std 5.18, range [64.12, 98.75]

Foldseek 3Di:
DPQVVVVVLVVQLLVCLQVLPLVSNLVSDDQQDWDADPVVRDIAGGSPRSSVVSVVVCVQFVNKHKAWDDWDDDVVDIDTDIDIDGDD

Sequence (88 aa):
MKGDALQEFIDRYNDAWNAHDVEAIVAMHTGDSVFENHVTGDVNVGREQIGSAIRGIFSVFPDLNFESRRQYIRDDLVVQEWTARGTH